Protein AF-A0A4Y2E4D6-F1 (afdb_monomer)

Organism: Araneus ventricosus (NCBI:txid182803)

Nearest PDB structures (foldseek):
  8fvt-assembly1_B  TM=6.550E-01  e=1.539E+00  synthetic construct
  1s94-assembly2_B  TM=4.129E-01  e=4.947E-01  Doryteuthis pealeii

pLDDT: mean 84.78, std 14.88, range [43.56, 97.5]

Structure (mmCIF, N/CA/C/O backbone):
data_AF-A0A4Y2E4D6-F1
#
_entry.id   AF-A0A4Y2E4D6-F1
#
loop_
_atom_site.group_PDB
_atom_site.id
_atom_site.type_symbol
_atom_site.label_atom_id
_atom_site.label_alt_id
_atom_site.label_comp_id
_atom_site.label_asym_id
_atom_site.label_entity_id
_atom_site.label_seq_id
_atom_site.pdbx_PDB_ins_code
_atom_site.Cartn_x
_atom_site.Cartn_y
_atom_site.Cartn_z
_atom_site.occupancy
_atom_site.B_iso_or_equiv
_atom_site.auth_seq_id
_atom_site.auth_comp_id
_atom_site.auth_asym_id
_atom_site.auth_atom_id
_atom_site.pdbx_PDB_model_num
ATOM 1 N N . MET A 1 1 ? -23.869 3.923 21.768 1.00 51.69 1 MET A N 1
ATOM 2 C CA . MET A 1 1 ? -23.268 5.061 21.027 1.00 51.69 1 MET A CA 1
ATOM 3 C C . MET A 1 1 ? -21.974 4.564 20.367 1.00 51.69 1 MET A C 1
ATOM 5 O O . MET A 1 1 ? -20.932 5.188 20.486 1.00 51.69 1 MET A O 1
ATOM 9 N N . ASP A 1 2 ? -22.031 3.430 19.651 1.00 61.00 2 ASP A N 1
ATOM 10 C CA . ASP A 1 2 ? -20.832 2.623 19.331 1.00 61.00 2 ASP A CA 1
ATOM 11 C C . ASP A 1 2 ? -20.674 2.327 17.828 1.00 61.00 2 ASP A C 1
ATOM 13 O O . ASP A 1 2 ? -19.644 1.821 17.374 1.00 61.00 2 ASP A O 1
ATOM 17 N N . ASP A 1 3 ? -21.666 2.705 17.017 1.00 78.88 3 ASP A N 1
ATOM 18 C CA . ASP A 1 3 ? -21.726 2.325 15.603 1.00 78.88 3 ASP A CA 1
ATOM 19 C C . ASP A 1 3 ? -20.663 3.022 14.745 1.00 78.88 3 ASP A C 1
ATOM 21 O O . ASP A 1 3 ? -20.167 2.441 13.778 1.00 78.88 3 ASP A O 1
ATOM 25 N N . LYS A 1 4 ? -20.267 4.257 15.085 1.00 87.69 4 LYS A N 1
ATOM 26 C CA . LYS A 1 4 ? -19.284 5.018 14.293 1.00 87.69 4 LYS A CA 1
ATOM 27 C C . LYS A 1 4 ? -17.868 4.452 14.446 1.00 87.69 4 LYS A C 1
ATOM 29 O O . LYS A 1 4 ? -17.240 4.132 13.437 1.00 87.69 4 LYS A O 1
ATOM 34 N N . SER A 1 5 ? -17.393 4.263 15.681 1.00 88.44 5 SER A N 1
ATOM 35 C CA . SER A 1 5 ? -16.062 3.690 15.953 1.00 88.44 5 SER A CA 1
ATOM 36 C C . SER A 1 5 ? -15.947 2.259 15.408 1.00 88.44 5 SER A C 1
ATOM 38 O O . SER A 1 5 ? -14.967 1.918 14.743 1.00 88.44 5 SER A O 1
ATOM 40 N N . GLY A 1 6 ? -16.991 1.436 15.579 1.00 90.50 6 GLY A N 1
ATOM 41 C CA . GLY A 1 6 ? -17.031 0.080 15.023 1.00 90.50 6 GLY A CA 1
ATOM 42 C C . GLY A 1 6 ? -16.956 0.041 13.491 1.00 90.50 6 GLY A C 1
ATOM 43 O O . GLY A 1 6 ? -16.246 -0.794 12.924 1.00 90.50 6 GLY A O 1
ATOM 44 N N . ARG A 1 7 ? -17.639 0.964 12.798 1.00 92.50 7 ARG A N 1
ATOM 45 C CA . ARG A 1 7 ? -17.558 1.096 11.331 1.00 92.50 7 ARG A CA 1
ATOM 46 C C . ARG A 1 7 ? -16.178 1.553 10.863 1.00 92.50 7 ARG A C 1
ATOM 48 O O . ARG A 1 7 ? -15.686 1.014 9.874 1.00 92.50 7 ARG A O 1
ATOM 55 N N . LEU A 1 8 ? -15.549 2.496 11.568 1.00 94.06 8 LEU A N 1
ATOM 56 C CA . LEU A 1 8 ? -14.201 2.973 11.242 1.00 94.06 8 LEU A CA 1
ATOM 57 C C . LEU A 1 8 ? -13.162 1.856 11.364 1.00 94.06 8 LEU A C 1
ATOM 59 O O . LEU A 1 8 ? -12.385 1.658 10.435 1.00 94.06 8 LEU A O 1
ATOM 63 N N . LYS A 1 9 ? -13.206 1.059 12.439 1.00 92.94 9 LYS A N 1
ATOM 64 C CA . LYS A 1 9 ? -12.313 -0.101 12.618 1.00 92.94 9 LYS A CA 1
ATOM 65 C C . LYS A 1 9 ? -12.467 -1.125 11.490 1.00 92.94 9 LYS A C 1
ATOM 67 O O . LYS A 1 9 ? -11.475 -1.533 10.898 1.00 92.94 9 LYS A O 1
ATOM 72 N N . LYS A 1 10 ? -13.706 -1.457 11.106 1.00 94.88 10 LYS A N 1
ATOM 73 C CA . LYS A 1 10 ? -13.968 -2.336 9.950 1.00 94.88 10 LYS A CA 1
ATOM 74 C C . LYS A 1 10 ? -13.414 -1.757 8.647 1.00 94.88 10 LYS A C 1
ATOM 76 O O . LYS A 1 10 ? -12.799 -2.482 7.870 1.00 94.88 10 LYS A O 1
ATOM 81 N N . LYS A 1 11 ? -13.615 -0.456 8.405 1.00 95.31 11 LYS A N 1
ATOM 82 C CA . LYS A 1 11 ? -13.091 0.224 7.212 1.00 95.31 11 LYS A CA 1
ATOM 83 C C . LYS A 1 11 ? -11.561 0.179 7.187 1.00 95.31 11 LYS A C 1
ATOM 85 O O . LYS A 1 11 ? -10.993 -0.185 6.165 1.00 95.31 11 LYS A O 1
ATOM 90 N N . ARG A 1 12 ? -10.911 0.455 8.321 1.00 95.31 12 ARG A N 1
ATOM 91 C CA . ARG A 1 12 ? -9.458 0.342 8.491 1.00 95.31 12 ARG A CA 1
ATOM 92 C C . ARG A 1 12 ? -8.950 -1.048 8.127 1.00 95.31 12 ARG A C 1
ATOM 94 O O . ARG A 1 12 ? -7.979 -1.152 7.389 1.00 95.31 12 ARG A O 1
ATOM 101 N N . ASP A 1 13 ? -9.594 -2.105 8.613 1.00 95.75 13 ASP A N 1
ATOM 102 C CA . ASP A 1 13 ? -9.153 -3.482 8.361 1.00 95.75 13 ASP A CA 1
ATOM 103 C C . ASP A 1 13 ? -9.263 -3.855 6.873 1.00 95.75 13 ASP A C 1
ATOM 105 O O . ASP A 1 13 ? -8.363 -4.490 6.313 1.00 95.75 13 ASP A O 1
ATOM 109 N N . VAL A 1 14 ? -10.326 -3.400 6.200 1.00 96.81 14 VAL A N 1
ATOM 110 C CA . VAL A 1 14 ? -10.479 -3.543 4.745 1.00 96.81 14 VAL A CA 1
ATOM 111 C C . VAL A 1 14 ? -9.378 -2.778 4.007 1.00 96.81 14 VAL A C 1
ATOM 113 O O . VAL A 1 14 ? -8.703 -3.364 3.158 1.00 96.81 14 VAL A O 1
ATOM 116 N N . THR A 1 15 ? -9.129 -1.514 4.364 1.00 95.44 15 THR A N 1
ATOM 117 C CA . THR A 1 15 ? -8.074 -0.701 3.740 1.00 95.44 15 THR A CA 1
ATOM 118 C C . THR A 1 15 ? -6.685 -1.300 3.981 1.00 95.44 15 THR A C 1
ATOM 120 O O . THR A 1 15 ? -5.922 -1.459 3.035 1.00 95.44 15 THR A O 1
ATOM 123 N N . ARG A 1 16 ? -6.362 -1.746 5.204 1.00 96.12 16 ARG A N 1
ATOM 124 C CA . ARG A 1 16 ? -5.108 -2.466 5.517 1.00 96.12 16 ARG A CA 1
ATOM 125 C C . ARG A 1 16 ? -4.969 -3.739 4.689 1.00 96.12 16 ARG A C 1
ATOM 127 O O . ARG A 1 16 ? -3.878 -4.067 4.226 1.00 96.12 16 ARG A O 1
ATOM 134 N N . THR A 1 17 ? -6.058 -4.471 4.476 1.00 97.00 17 THR A N 1
ATOM 135 C CA . THR A 1 17 ? -6.034 -5.661 3.618 1.00 97.00 17 THR A CA 1
ATOM 136 C C . THR A 1 17 ? -5.677 -5.294 2.179 1.00 97.00 17 THR A C 1
ATOM 138 O O . THR A 1 17 ? -4.853 -5.978 1.570 1.00 97.00 17 THR A O 1
ATOM 141 N N . SER A 1 18 ? -6.252 -4.213 1.652 1.00 96.88 18 SER A N 1
ATOM 142 C CA . SER A 1 18 ? -5.970 -3.724 0.300 1.00 96.88 18 SER A CA 1
ATOM 143 C C . SER A 1 18 ? -4.521 -3.236 0.153 1.00 96.88 18 SER A C 1
ATOM 145 O O . SER A 1 18 ? -3.769 -3.790 -0.653 1.00 96.88 18 SER A O 1
ATOM 147 N N . VAL A 1 19 ? -4.047 -2.389 1.074 1.00 97.12 19 VAL A N 1
ATOM 148 C CA . VAL A 1 19 ? -2.650 -1.921 1.137 1.00 97.12 19 VAL A CA 1
ATOM 149 C C . VAL A 1 19 ? -1.669 -3.094 1.212 1.00 97.12 19 VAL A C 1
ATOM 151 O O . VAL A 1 19 ? -0.637 -3.108 0.538 1.00 97.12 19 VAL A O 1
ATOM 154 N N . THR A 1 20 ? -1.995 -4.127 1.995 1.00 96.88 20 THR A N 1
ATOM 155 C CA . THR A 1 20 ? -1.165 -5.336 2.106 1.00 96.88 20 THR A CA 1
ATOM 156 C C . THR A 1 20 ? -1.111 -6.110 0.790 1.00 96.88 20 THR A C 1
ATOM 158 O O . THR A 1 20 ? -0.053 -6.638 0.441 1.00 96.88 20 THR A O 1
ATOM 161 N N . LYS A 1 21 ? -2.221 -6.195 0.044 1.00 97.50 21 LYS A N 1
ATOM 162 C CA . LYS A 1 21 ? -2.242 -6.826 -1.285 1.00 97.50 21 LYS A CA 1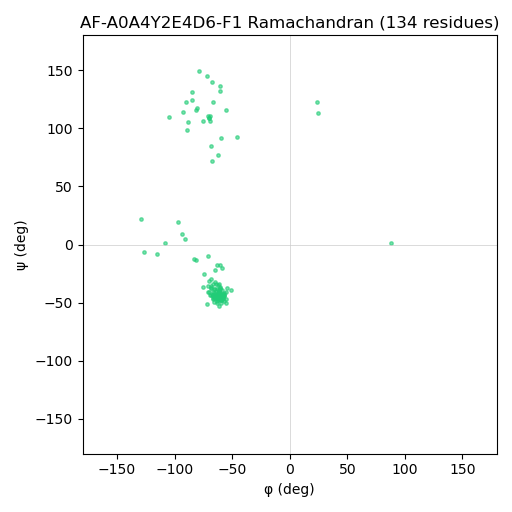
ATOM 163 C C . LYS A 1 21 ? -1.361 -6.060 -2.266 1.00 97.50 21 LYS A C 1
ATOM 165 O O . LYS A 1 21 ? -0.563 -6.699 -2.947 1.00 97.50 21 LYS A O 1
ATOM 170 N N . ILE A 1 22 ? -1.430 -4.728 -2.272 1.00 96.44 22 ILE A N 1
ATOM 171 C CA . ILE A 1 22 ? -0.571 -3.891 -3.120 1.00 96.44 22 ILE A CA 1
ATOM 172 C C . ILE A 1 22 ? 0.904 -4.087 -2.747 1.00 96.44 22 ILE A C 1
ATOM 174 O O . ILE A 1 22 ? 1.726 -4.355 -3.619 1.00 96.44 22 ILE A O 1
ATOM 178 N N . CYS A 1 23 ? 1.249 -4.070 -1.454 1.00 96.06 23 CYS A N 1
ATOM 179 C CA . CYS A 1 23 ? 2.618 -4.348 -1.002 1.00 96.06 23 CYS A CA 1
ATOM 180 C C . CYS A 1 23 ? 3.125 -5.721 -1.477 1.00 96.06 23 CYS A C 1
ATOM 182 O O . CYS A 1 23 ? 4.267 -5.835 -1.917 1.00 96.06 23 CYS A O 1
ATOM 184 N N . LYS A 1 24 ? 2.283 -6.762 -1.422 1.00 96.38 24 LYS A N 1
ATOM 185 C CA . LYS A 1 24 ? 2.626 -8.107 -1.916 1.00 96.38 24 LYS A CA 1
ATOM 186 C C . LYS A 1 24 ? 2.770 -8.158 -3.437 1.00 96.38 24 LYS A C 1
ATOM 188 O O . LYS A 1 24 ? 3.635 -8.877 -3.938 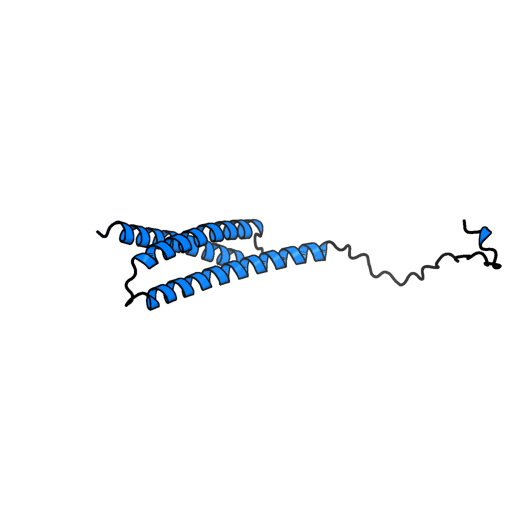1.00 96.38 24 LYS A O 1
ATOM 193 N N . ALA A 1 25 ? 1.943 -7.418 -4.172 1.00 95.94 25 ALA A N 1
ATOM 194 C CA . ALA A 1 25 ? 2.048 -7.309 -5.623 1.00 95.94 25 ALA A CA 1
ATOM 195 C C . ALA A 1 25 ? 3.362 -6.618 -6.020 1.00 95.94 25 ALA A C 1
ATOM 197 O O . ALA A 1 25 ? 4.115 -7.168 -6.821 1.00 95.94 25 ALA A O 1
ATOM 198 N N . ILE A 1 26 ? 3.709 -5.512 -5.349 1.00 95.75 26 ILE A N 1
ATOM 199 C CA . ILE A 1 26 ? 5.008 -4.835 -5.478 1.00 95.75 26 ILE A CA 1
ATOM 200 C C . ILE A 1 26 ? 6.155 -5.798 -5.162 1.00 95.75 26 ILE A C 1
ATOM 202 O O . ILE A 1 26 ? 7.106 -5.899 -5.931 1.00 95.75 26 ILE A O 1
ATOM 206 N N . GLU A 1 27 ? 6.084 -6.531 -4.049 1.00 95.12 27 GLU A N 1
ATOM 207 C CA . GLU A 1 27 ? 7.106 -7.517 -3.687 1.00 95.12 27 GLU A CA 1
ATOM 208 C C . GLU A 1 27 ? 7.280 -8.591 -4.770 1.00 95.12 27 GLU A C 1
ATOM 210 O O . GLU A 1 27 ? 8.406 -8.967 -5.092 1.00 95.12 27 GLU A O 1
ATOM 215 N N . THR A 1 28 ? 6.175 -9.082 -5.331 1.00 95.31 28 THR A N 1
ATOM 216 C CA . THR A 1 28 ? 6.182 -10.105 -6.383 1.00 95.31 28 THR A CA 1
ATOM 217 C C . THR A 1 28 ? 6.789 -9.562 -7.671 1.00 95.31 28 THR A C 1
ATOM 219 O O . THR A 1 28 ? 7.624 -10.228 -8.277 1.00 95.31 28 THR A O 1
ATOM 222 N N . GLU A 1 29 ? 6.428 -8.340 -8.061 1.00 93.19 29 GLU A N 1
ATOM 223 C CA . GLU A 1 29 ? 6.976 -7.662 -9.237 1.00 93.19 29 GLU A CA 1
ATOM 224 C C . GLU A 1 29 ? 8.480 -7.409 -9.088 1.00 93.19 29 GLU A C 1
ATOM 226 O O . GLU A 1 29 ? 9.256 -7.693 -9.995 1.00 93.19 29 GLU A O 1
ATOM 231 N N . LEU A 1 30 ? 8.925 -6.978 -7.904 1.00 92.75 30 LEU A N 1
ATOM 232 C CA . LEU A 1 30 ? 10.342 -6.749 -7.610 1.00 92.75 30 LEU A CA 1
ATOM 233 C C . LEU A 1 30 ? 11.196 -8.025 -7.634 1.00 92.75 30 LEU A C 1
ATOM 235 O O . LEU A 1 30 ? 12.412 -7.926 -7.803 1.00 92.75 30 LEU A O 1
ATOM 239 N N . LYS A 1 31 ? 10.591 -9.206 -7.455 1.00 92.62 31 LYS A N 1
ATOM 240 C CA . LYS A 1 31 ? 11.276 -10.507 -7.551 1.00 92.62 31 LYS A CA 1
ATOM 241 C C . LYS A 1 31 ? 11.438 -10.993 -8.993 1.00 92.62 31 LYS A C 1
ATOM 243 O O . LYS A 1 31 ? 12.203 -11.930 -9.216 1.00 92.62 31 LYS A O 1
ATOM 248 N N . LYS A 1 32 ? 10.743 -10.395 -9.966 1.00 92.38 32 LYS A N 1
ATOM 249 C CA . LYS A 1 32 ? 10.861 -10.782 -11.376 1.00 92.38 32 LYS A CA 1
ATOM 250 C C . LYS A 1 32 ? 12.210 -10.345 -11.949 1.00 92.38 32 LYS A C 1
ATOM 252 O O . LYS A 1 32 ? 12.741 -9.288 -11.610 1.00 92.38 32 LYS A O 1
ATOM 257 N N . THR A 1 33 ? 12.754 -11.162 -12.851 1.00 83.62 33 THR A N 1
ATOM 258 C CA . THR A 1 33 ? 13.991 -10.850 -13.584 1.00 83.62 33 THR A CA 1
ATOM 259 C C . THR A 1 33 ? 13.794 -9.641 -14.492 1.00 83.62 33 THR A C 1
ATOM 261 O O . THR A 1 33 ? 14.618 -8.722 -14.489 1.00 83.62 33 THR A O 1
ATOM 264 N N . ASP A 1 34 ? 12.669 -9.611 -15.213 1.00 86.69 34 ASP A N 1
ATOM 265 C CA . ASP A 1 34 ? 12.228 -8.427 -15.933 1.00 86.69 34 ASP A CA 1
ATOM 266 C C . ASP A 1 34 ? 11.072 -7.756 -15.195 1.00 86.69 34 ASP A C 1
ATOM 268 O O . ASP A 1 34 ? 9.984 -8.313 -15.065 1.00 86.69 34 ASP A O 1
ATOM 272 N N . VAL A 1 35 ? 11.372 -6.588 -14.633 1.00 90.25 35 VAL A N 1
ATOM 273 C CA . VAL A 1 35 ? 10.447 -5.808 -13.813 1.00 90.25 35 VAL A CA 1
ATOM 274 C C . VAL A 1 35 ? 9.684 -4.877 -14.738 1.00 90.25 35 VAL A C 1
ATOM 276 O O . VAL A 1 35 ? 10.304 -4.042 -15.402 1.00 90.25 35 VAL A O 1
ATOM 279 N N . ASN A 1 36 ? 8.359 -4.974 -14.735 1.00 92.25 36 ASN A N 1
ATOM 280 C CA . ASN A 1 36 ? 7.507 -4.043 -15.455 1.00 92.25 36 ASN A CA 1
ATOM 281 C C . ASN A 1 36 ? 7.445 -2.710 -14.691 1.00 92.25 36 ASN A C 1
ATOM 283 O O . ASN A 1 36 ? 6.832 -2.609 -13.628 1.00 92.25 36 ASN A O 1
ATOM 287 N N . VAL A 1 37 ? 8.125 -1.694 -15.227 1.00 91.69 37 VAL A N 1
ATOM 288 C CA . VAL A 1 37 ? 8.237 -0.363 -14.613 1.00 91.69 37 VAL A CA 1
ATOM 289 C C . VAL A 1 37 ? 6.885 0.345 -14.564 1.00 91.69 37 VAL A C 1
ATOM 291 O O . VAL A 1 37 ? 6.562 0.911 -13.524 1.00 91.69 37 VAL A O 1
ATOM 294 N N . ASP A 1 38 ? 6.086 0.259 -15.627 1.00 91.69 38 ASP A N 1
ATOM 295 C CA . ASP A 1 38 ? 4.790 0.940 -15.720 1.00 91.69 38 ASP A CA 1
ATOM 296 C C . ASP A 1 38 ? 3.793 0.359 -14.709 1.00 91.69 38 ASP A C 1
ATOM 298 O O . ASP A 1 38 ? 3.162 1.093 -13.949 1.00 91.69 38 ASP A O 1
ATOM 302 N N . ALA A 1 39 ? 3.732 -0.974 -14.605 1.00 93.56 39 ALA A N 1
ATOM 303 C CA . ALA A 1 39 ? 2.911 -1.646 -13.595 1.00 93.56 39 ALA A CA 1
ATOM 304 C C . ALA A 1 39 ? 3.366 -1.305 -12.164 1.00 93.56 39 ALA A C 1
ATOM 306 O O . ALA A 1 39 ? 2.551 -1.195 -11.247 1.00 93.56 39 ALA A O 1
ATOM 307 N N 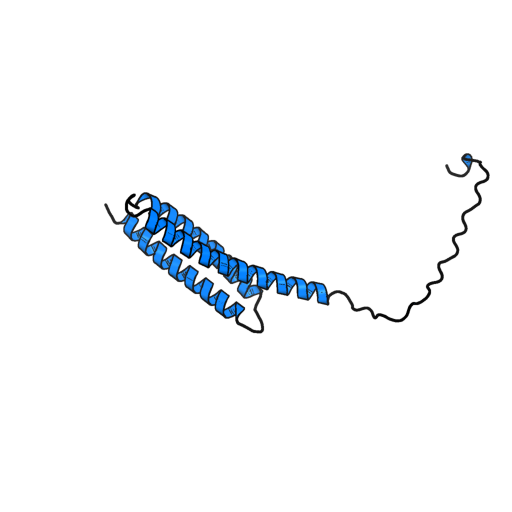. LEU A 1 40 ? 4.676 -1.130 -11.954 1.00 94.31 40 LEU A N 1
ATOM 308 C CA . LEU A 1 40 ? 5.234 -0.741 -10.661 1.00 94.31 40 LEU A CA 1
ATOM 309 C C . LEU A 1 40 ? 4.912 0.714 -10.296 1.00 94.31 40 LEU A C 1
ATOM 311 O O . LEU A 1 40 ? 4.673 0.996 -9.121 1.00 94.31 40 LEU A O 1
ATOM 315 N N . GLU A 1 41 ? 4.881 1.621 -11.273 1.00 94.69 41 GLU A N 1
ATOM 316 C CA . GLU A 1 41 ? 4.425 3.004 -11.093 1.00 94.69 41 GLU A CA 1
ATOM 317 C C . GLU A 1 41 ? 2.921 3.060 -10.777 1.00 94.69 41 GLU A C 1
ATOM 319 O O . GLU A 1 41 ? 2.535 3.726 -9.815 1.00 94.69 41 GLU A O 1
ATOM 324 N N . GLU A 1 42 ? 2.084 2.289 -11.478 1.00 95.88 42 GLU A N 1
ATOM 325 C CA . GLU A 1 42 ? 0.643 2.206 -11.194 1.00 95.88 42 GLU A CA 1
ATOM 326 C C . GLU A 1 42 ? 0.367 1.677 -9.776 1.00 95.88 42 GLU A C 1
ATOM 328 O O . GLU A 1 42 ? -0.391 2.279 -9.012 1.00 95.88 42 GLU A O 1
ATOM 333 N N . MET A 1 43 ? 1.034 0.588 -9.375 1.00 96.31 43 MET A N 1
ATOM 334 C CA . MET A 1 43 ? 0.912 0.046 -8.017 1.00 96.31 43 MET A CA 1
ATOM 335 C C . MET A 1 43 ? 1.366 1.045 -6.945 1.00 96.31 43 MET A C 1
ATOM 337 O O . MET A 1 43 ? 0.809 1.065 -5.847 1.00 96.31 43 MET A O 1
ATOM 341 N N . LEU A 1 44 ? 2.376 1.872 -7.232 1.00 95.81 44 LEU A N 1
ATOM 342 C CA . LEU A 1 44 ? 2.832 2.920 -6.318 1.00 95.81 44 LEU A CA 1
ATOM 343 C C . LEU A 1 44 ? 1.807 4.045 -6.155 1.00 95.81 44 LEU A C 1
ATOM 345 O O . LEU A 1 44 ? 1.655 4.548 -5.039 1.00 95.81 44 LEU A O 1
ATOM 349 N N . GLU A 1 45 ? 1.111 4.420 -7.227 1.00 96.44 45 GLU A N 1
ATOM 350 C CA . GLU A 1 45 ? 0.037 5.415 -7.178 1.00 96.44 45 GLU A CA 1
ATOM 351 C C . GLU A 1 45 ? -1.153 4.887 -6.367 1.00 96.44 45 GLU A C 1
ATOM 353 O O . GLU A 1 45 ? -1.609 5.535 -5.423 1.00 96.44 45 GLU A O 1
ATOM 358 N N . GLN A 1 46 ? -1.580 3.648 -6.635 1.00 96.50 46 GLN A N 1
ATOM 359 C CA . GLN A 1 46 ? -2.622 2.978 -5.849 1.00 96.50 46 GLN A CA 1
ATOM 360 C C . GLN A 1 46 ? -2.238 2.893 -4.362 1.00 96.50 46 GLN A C 1
A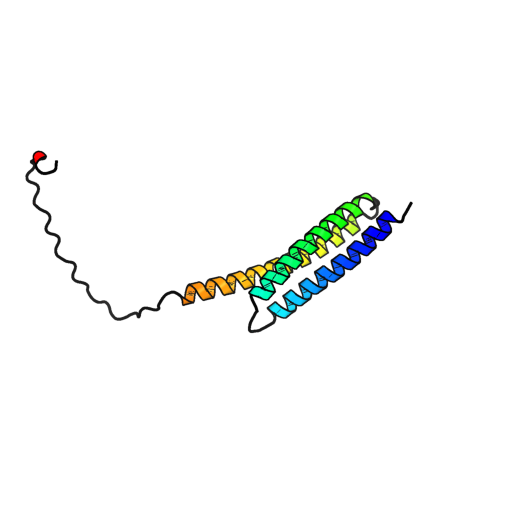TOM 362 O O . GLN A 1 46 ? -3.044 3.219 -3.488 1.00 96.50 46 GLN A O 1
ATOM 367 N N . LEU A 1 47 ? -0.984 2.526 -4.061 1.00 96.06 47 LEU A N 1
ATOM 368 C CA . LEU A 1 47 ? -0.473 2.480 -2.690 1.00 96.06 47 LEU A CA 1
ATOM 369 C C . LEU A 1 47 ? -0.518 3.857 -2.014 1.00 96.06 47 LEU A C 1
ATOM 371 O O . LEU A 1 47 ? -0.798 3.938 -0.819 1.00 96.06 47 LEU A O 1
ATOM 375 N N . ALA A 1 48 ? -0.228 4.936 -2.747 1.00 95.06 48 ALA A N 1
ATOM 376 C CA . ALA A 1 48 ? -0.264 6.294 -2.214 1.00 95.06 48 ALA A CA 1
ATOM 377 C C . ALA A 1 48 ? -1.692 6.719 -1.843 1.00 95.06 48 ALA A C 1
ATOM 379 O O . ALA A 1 48 ? -1.904 7.221 -0.736 1.00 95.06 48 ALA A O 1
ATOM 380 N N . VAL A 1 49 ? -2.662 6.459 -2.724 1.00 96.88 49 VAL A N 1
ATOM 381 C CA . VAL A 1 49 ? -4.082 6.750 -2.484 1.00 96.88 49 VAL A CA 1
ATOM 382 C C . VAL A 1 49 ? -4.599 5.971 -1.274 1.00 96.88 49 VAL A C 1
ATOM 384 O O . VAL A 1 49 ? -5.122 6.567 -0.330 1.00 96.88 49 VAL A O 1
ATOM 387 N N . GLU A 1 50 ? -4.402 4.650 -1.246 1.00 95.31 50 GLU A N 1
ATOM 388 C CA . GLU A 1 50 ? -4.911 3.820 -0.152 1.00 95.31 50 GLU A CA 1
ATOM 389 C C . GLU A 1 50 ? -4.202 4.081 1.180 1.00 95.31 50 GLU A C 1
ATOM 391 O O . GLU A 1 50 ? -4.839 4.062 2.233 1.00 95.31 50 GLU A O 1
ATOM 396 N N . SER A 1 51 ? -2.896 4.367 1.163 1.00 94.50 51 SER A N 1
ATOM 397 C CA . SER A 1 51 ? -2.163 4.729 2.380 1.00 94.50 51 SER A CA 1
ATOM 398 C C . SER A 1 51 ? -2.629 6.068 2.950 1.00 94.50 51 SER A C 1
ATOM 400 O O . SER A 1 51 ? -2.619 6.233 4.171 1.00 94.50 51 SER A O 1
ATOM 402 N N . ASN A 1 52 ? -3.013 7.026 2.103 1.00 95.44 52 ASN A N 1
ATOM 403 C CA . ASN A 1 52 ? -3.550 8.300 2.567 1.00 95.44 52 ASN A CA 1
ATOM 404 C C . ASN A 1 52 ? -4.952 8.127 3.165 1.00 95.44 52 ASN A C 1
ATOM 406 O O . ASN A 1 52 ? -5.243 8.681 4.224 1.00 95.44 52 ASN A O 1
ATOM 410 N N . GLU A 1 53 ? -5.792 7.302 2.536 1.00 95.88 53 GLU A N 1
ATOM 411 C CA . GLU A 1 53 ? -7.098 6.936 3.092 1.00 95.88 53 GLU A CA 1
ATOM 412 C C . GLU A 1 53 ? -6.950 6.205 4.433 1.00 95.88 53 GLU A C 1
ATOM 414 O O . GLU A 1 53 ? -7.665 6.511 5.386 1.00 95.88 53 GLU A O 1
ATOM 419 N N . LEU A 1 54 ? -5.986 5.285 4.547 1.00 95.88 54 LEU A N 1
ATOM 420 C CA . LEU A 1 54 ? -5.694 4.597 5.802 1.00 95.88 54 LEU A CA 1
ATOM 421 C C . LEU A 1 54 ? -5.286 5.582 6.901 1.00 95.88 54 LEU A C 1
ATOM 423 O O . LEU A 1 54 ? -5.843 5.523 7.992 1.00 95.88 54 LEU A O 1
ATOM 427 N N . LYS A 1 55 ? -4.393 6.532 6.593 1.00 95.19 55 LYS A N 1
ATOM 428 C CA . LYS A 1 55 ? -3.984 7.590 7.529 1.00 95.19 55 LYS A CA 1
ATOM 429 C C . LYS A 1 55 ? -5.181 8.415 8.010 1.00 95.19 55 LYS A C 1
ATOM 431 O O . LYS A 1 55 ? -5.298 8.683 9.198 1.00 95.19 55 LYS A O 1
ATOM 436 N N . ASN A 1 56 ? -6.082 8.788 7.102 1.00 95.88 56 ASN A N 1
ATOM 437 C CA . ASN A 1 56 ? -7.297 9.527 7.443 1.00 95.88 56 ASN A CA 1
ATOM 438 C C . ASN A 1 56 ? -8.236 8.721 8.362 1.00 95.88 56 ASN A C 1
ATOM 440 O O . ASN A 1 56 ? -8.850 9.280 9.270 1.00 95.88 56 ASN A O 1
ATOM 444 N N . ILE A 1 57 ? -8.354 7.409 8.140 1.00 94.69 57 ILE A N 1
ATOM 445 C CA . ILE A 1 57 ? -9.135 6.525 9.014 1.00 94.69 57 ILE A CA 1
ATOM 446 C C . ILE A 1 57 ? -8.460 6.382 10.384 1.00 94.69 57 ILE A C 1
ATOM 448 O O . ILE A 1 57 ? -9.153 6.449 11.395 1.00 94.69 57 ILE A O 1
ATOM 452 N N . ASP A 1 58 ? -7.138 6.206 10.426 1.00 94.25 58 ASP A N 1
ATOM 453 C CA . ASP A 1 58 ? -6.381 6.072 11.673 1.00 94.25 58 ASP A CA 1
ATOM 454 C C . ASP A 1 58 ? -6.510 7.346 12.533 1.00 94.25 58 ASP A C 1
ATOM 456 O O . ASP A 1 58 ? -6.822 7.235 13.716 1.00 94.25 58 ASP A O 1
ATOM 460 N N . SER A 1 59 ? -6.423 8.544 11.937 1.00 93.94 59 SER A N 1
ATOM 461 C CA . SER A 1 59 ? -6.671 9.814 12.646 1.00 93.94 59 SER A CA 1
ATOM 462 C C . SER A 1 59 ? -8.094 9.923 13.202 1.00 93.94 59 SER A C 1
ATOM 464 O O . SER A 1 59 ? -8.287 10.382 14.320 1.00 93.94 59 SER A O 1
ATOM 466 N N . GLN A 1 60 ? -9.104 9.461 12.459 1.00 93.69 60 GLN A N 1
ATOM 467 C CA . GLN A 1 60 ? -10.479 9.428 12.970 1.00 93.69 60 GLN A CA 1
ATOM 468 C C . GLN A 1 60 ? -10.663 8.406 14.094 1.00 93.69 60 GLN A C 1
ATOM 470 O O . GLN A 1 60 ? -11.552 8.576 14.919 1.00 93.69 60 GLN A O 1
ATOM 475 N N . ILE A 1 61 ? -9.895 7.313 14.105 1.00 92.00 61 ILE A N 1
ATOM 476 C CA . ILE A 1 61 ? -9.968 6.293 15.157 1.00 92.00 61 ILE A CA 1
ATOM 477 C C . ILE A 1 61 ? -9.301 6.785 16.437 1.00 92.00 61 ILE A C 1
ATOM 479 O O . ILE A 1 61 ? -9.827 6.484 17.504 1.00 92.00 61 ILE A O 1
ATOM 483 N N . GLU A 1 62 ? -8.202 7.534 16.331 1.00 90.12 62 GLU A N 1
ATOM 484 C CA . GLU A 1 62 ? -7.453 8.097 17.461 1.00 90.12 62 GLU A CA 1
ATOM 485 C C . GLU A 1 62 ? -8.361 8.869 18.435 1.00 90.12 62 GLU A C 1
ATOM 487 O O . GLU A 1 62 ? -8.265 8.663 19.640 1.00 90.12 62 GLU A O 1
ATOM 492 N N . GLU A 1 63 ? -9.347 9.621 17.926 1.00 89.94 63 GLU A N 1
ATOM 493 C CA . GLU A 1 63 ? -10.365 10.334 18.728 1.00 89.94 63 GLU A CA 1
ATOM 494 C C . GLU A 1 63 ? -11.222 9.421 19.632 1.00 89.94 63 GLU A C 1
ATOM 496 O O . GLU A 1 63 ? -11.850 9.888 20.581 1.00 89.94 63 GLU A O 1
ATOM 501 N N . PHE A 1 64 ? -11.287 8.120 19.334 1.00 88.56 64 PHE A N 1
ATOM 502 C CA . PHE A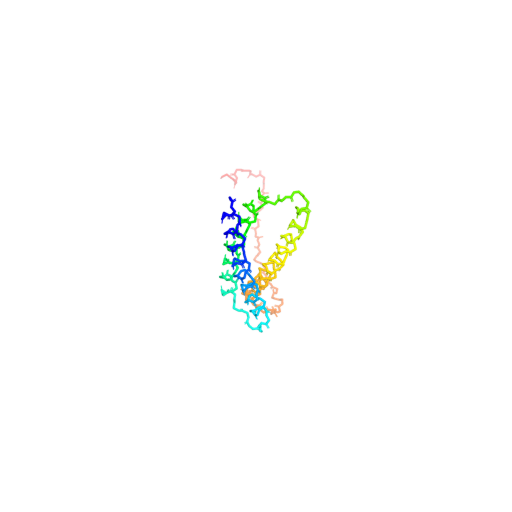 1 64 ? -12.051 7.117 20.087 1.00 88.56 64 PHE A CA 1
ATOM 503 C C . PHE A 1 64 ? -11.159 6.153 20.881 1.00 88.56 64 PHE A C 1
ATOM 505 O O . PHE A 1 64 ? -11.675 5.202 21.480 1.00 88.56 64 PHE A O 1
ATOM 512 N N . VAL A 1 65 ? -9.836 6.321 20.836 1.00 88.50 65 VAL A N 1
ATOM 513 C CA . VAL A 1 65 ? -8.893 5.488 21.587 1.00 88.50 65 VAL A CA 1
ATOM 514 C C . VAL A 1 65 ? -8.760 6.054 22.994 1.00 88.50 65 VAL A C 1
ATOM 516 O O . VAL A 1 65 ? -8.585 7.251 23.180 1.00 88.50 65 VAL A O 1
ATOM 519 N N . SER A 1 66 ? -8.870 5.186 23.997 1.00 89.25 66 SER A N 1
ATOM 520 C CA . SER A 1 66 ? -8.654 5.568 25.388 1.00 89.25 66 SER A CA 1
ATOM 521 C C . SER A 1 66 ? -7.157 5.648 25.703 1.00 89.25 66 SER A C 1
ATOM 523 O O . SER A 1 66 ? -6.364 4.897 25.129 1.00 89.25 66 SER A O 1
ATOM 525 N N . ASP A 1 67 ? -6.768 6.531 26.624 1.00 89.38 67 ASP A N 1
ATOM 526 C CA . ASP A 1 67 ? -5.361 6.812 26.956 1.00 89.38 67 ASP A CA 1
ATOM 527 C C . ASP A 1 67 ? -4.567 5.549 27.332 1.00 89.38 67 ASP A C 1
ATOM 529 O O . ASP A 1 67 ? -3.424 5.369 26.919 1.00 89.38 67 ASP A O 1
ATOM 533 N N . ASP A 1 68 ? -5.208 4.614 28.036 1.00 90.06 68 ASP A N 1
ATOM 534 C CA . ASP A 1 68 ? -4.672 3.309 28.439 1.00 90.06 68 ASP A CA 1
ATOM 535 C C . ASP A 1 68 ? -4.323 2.381 27.258 1.00 90.06 68 ASP A C 1
ATOM 537 O O . ASP A 1 68 ? -3.571 1.419 27.419 1.00 90.06 68 ASP A O 1
ATOM 541 N N . LYS A 1 69 ? -4.845 2.659 26.058 1.00 89.81 69 LYS A N 1
ATOM 542 C CA . LYS A 1 69 ? -4.594 1.891 24.825 1.00 89.81 69 LYS A CA 1
ATOM 543 C C . LYS A 1 69 ? -3.849 2.688 23.757 1.00 89.81 69 LYS A C 1
ATOM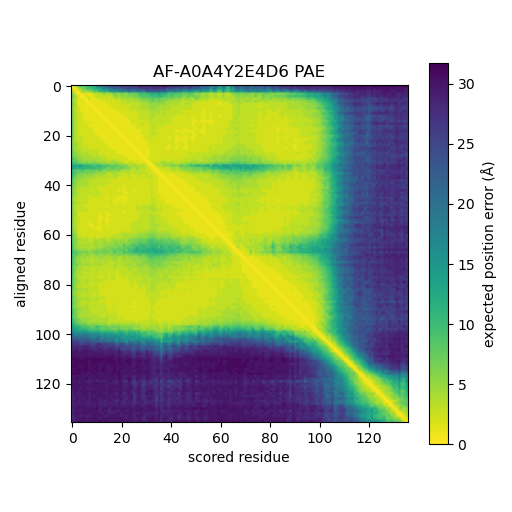 545 O O . LYS A 1 69 ? -3.440 2.095 22.756 1.00 89.81 69 LYS A O 1
ATOM 550 N N . LEU A 1 70 ? -3.651 3.988 23.966 1.00 89.56 70 LEU A N 1
ATOM 551 C CA . LEU A 1 70 ? -3.076 4.899 22.980 1.00 89.56 70 LEU A CA 1
ATOM 552 C C . LEU A 1 70 ? -1.668 4.474 22.552 1.00 89.56 70 LEU A C 1
ATOM 554 O O . LEU A 1 70 ? -1.400 4.358 21.360 1.00 89.56 70 LEU A O 1
ATOM 558 N N . GLU A 1 71 ? -0.789 4.159 23.506 1.00 90.56 71 GLU A N 1
ATOM 559 C CA . GLU A 1 71 ? 0.597 3.766 23.212 1.00 90.56 71 GLU A CA 1
ATOM 560 C C . GLU A 1 71 ? 0.670 2.530 22.302 1.00 90.56 71 GLU A C 1
ATOM 562 O O . GLU A 1 71 ? 1.433 2.495 21.332 1.00 90.56 71 GLU A O 1
ATOM 567 N N . LYS A 1 72 ? -0.164 1.521 22.583 1.00 91.69 72 LYS A N 1
ATOM 568 C CA . LYS A 1 72 ? -0.236 0.303 21.773 1.00 91.69 72 LYS A CA 1
ATOM 569 C C . LYS A 1 72 ? -0.697 0.617 20.350 1.00 91.69 72 LYS A C 1
ATOM 571 O O . LYS A 1 72 ? -0.087 0.131 19.399 1.00 91.69 72 LYS A O 1
ATOM 576 N N . GLU A 1 73 ? -1.741 1.428 20.205 1.00 90.75 73 GLU A N 1
ATOM 577 C CA . GLU A 1 73 ? -2.289 1.781 18.894 1.00 90.75 73 GLU A CA 1
ATOM 578 C C . GLU A 1 73 ? -1.278 2.582 18.060 1.00 90.75 73 GLU A C 1
ATOM 580 O O . GLU A 1 73 ? -1.024 2.246 16.902 1.00 90.75 73 GLU A O 1
ATOM 585 N N . VAL A 1 74 ? -0.632 3.584 18.668 1.00 91.50 74 VAL A N 1
ATOM 586 C CA . VAL A 1 74 ? 0.414 4.393 18.024 1.00 91.50 74 VAL A CA 1
ATOM 587 C C . VAL A 1 74 ? 1.553 3.505 17.527 1.00 91.50 74 VAL A C 1
ATOM 589 O O . VAL A 1 74 ? 2.012 3.662 16.393 1.00 91.50 74 VAL A O 1
ATOM 592 N N . LYS A 1 75 ? 1.982 2.530 18.335 1.00 94.12 75 LYS A N 1
ATOM 593 C CA . LYS A 1 75 ? 3.022 1.576 17.942 1.00 94.12 75 LYS A CA 1
ATOM 594 C C . LYS A 1 75 ? 2.598 0.722 16.744 1.00 94.12 75 LYS A C 1
ATOM 596 O O . LYS A 1 75 ? 3.357 0.615 15.782 1.00 94.12 75 LYS A O 1
ATOM 601 N N . GLU A 1 76 ? 1.393 0.152 16.763 1.00 93.25 76 GLU A N 1
ATOM 602 C CA . GLU A 1 76 ? 0.879 -0.669 15.656 1.00 93.25 76 GLU A CA 1
ATOM 603 C C . GLU A 1 76 ? 0.765 0.128 14.344 1.00 93.25 76 GLU A C 1
ATOM 605 O O . GLU A 1 76 ? 1.168 -0.354 13.279 1.00 93.25 76 GLU A O 1
ATOM 610 N N . VAL A 1 77 ? 0.265 1.367 14.414 1.00 93.00 77 VAL A N 1
ATOM 611 C CA . VAL A 1 77 ? 0.158 2.272 13.258 1.00 93.00 77 VAL A CA 1
ATOM 612 C C . VAL A 1 77 ? 1.542 2.642 12.722 1.00 93.00 77 VAL A C 1
ATOM 614 O O . VAL A 1 77 ? 1.765 2.587 11.507 1.00 93.00 77 VAL A O 1
ATOM 617 N N . ALA A 1 78 ? 2.498 2.964 13.597 1.00 93.94 78 ALA A N 1
ATOM 618 C CA . ALA A 1 78 ? 3.863 3.305 13.202 1.00 93.94 78 ALA A CA 1
ATOM 619 C C . ALA A 1 78 ? 4.580 2.124 12.526 1.00 93.94 78 ALA A C 1
ATOM 621 O O . ALA A 1 78 ? 5.170 2.284 11.453 1.00 93.94 78 ALA A O 1
ATOM 622 N N . GLU A 1 79 ? 4.484 0.921 13.099 1.00 94.88 79 GLU A N 1
ATOM 623 C CA . GLU A 1 79 ? 5.067 -0.296 12.526 1.00 94.88 79 GLU A CA 1
ATOM 624 C C . GLU A 1 79 ? 4.486 -0.618 11.144 1.00 94.88 79 GLU A C 1
ATOM 626 O O . GLU A 1 79 ? 5.220 -0.991 10.222 1.00 94.88 79 GLU A O 1
ATOM 631 N N . TYR A 1 80 ? 3.171 -0.464 10.972 1.00 94.19 80 TYR A N 1
ATOM 632 C CA . TYR A 1 80 ? 2.525 -0.691 9.683 1.00 94.19 80 TYR A CA 1
ATOM 633 C C . TYR A 1 80 ? 2.919 0.375 8.653 1.00 94.19 80 TYR A C 1
ATOM 635 O O . TYR A 1 80 ? 3.284 0.042 7.523 1.00 94.19 80 TYR A O 1
ATOM 643 N N . THR A 1 81 ? 2.950 1.644 9.060 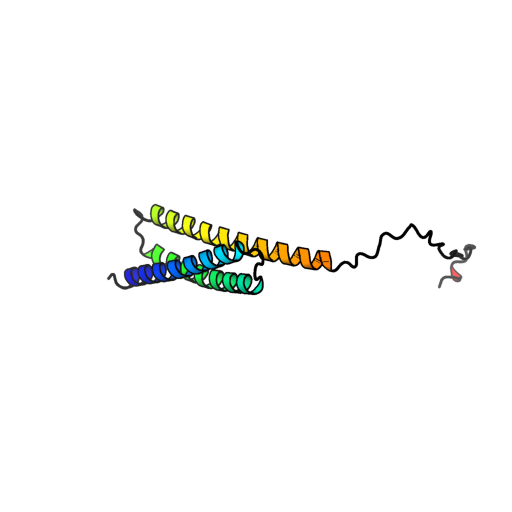1.00 94.44 81 THR A N 1
ATOM 644 C CA . THR A 1 81 ? 3.396 2.764 8.217 1.00 94.44 81 THR A CA 1
ATOM 645 C C . THR A 1 81 ? 4.825 2.550 7.719 1.00 94.44 81 THR A C 1
ATOM 647 O O . THR A 1 81 ? 5.108 2.723 6.532 1.00 94.44 81 THR A O 1
ATOM 650 N N . GLN A 1 82 ? 5.725 2.075 8.583 1.00 96.00 82 GLN A N 1
ATOM 651 C CA . GLN A 1 82 ? 7.107 1.798 8.199 1.00 96.00 82 GLN A CA 1
ATOM 652 C C . GLN A 1 82 ? 7.220 0.677 7.154 1.00 96.00 82 GLN A C 1
ATOM 654 O O . GLN A 1 82 ? 8.073 0.741 6.261 1.00 96.00 82 GLN A O 1
ATOM 659 N N . LYS A 1 83 ? 6.338 -0.333 7.201 1.00 94.81 83 LYS A N 1
ATOM 660 C CA . LYS A 1 83 ? 6.264 -1.375 6.159 1.00 94.81 83 LYS A CA 1
ATOM 661 C C . LYS A 1 83 ? 5.868 -0.780 4.807 1.00 94.81 83 LYS A C 1
ATOM 663 O O . LYS A 1 83 ? 6.517 -1.093 3.808 1.00 94.81 83 LYS A O 1
ATOM 668 N N . ILE A 1 84 ? 4.869 0.106 4.777 1.00 95.12 84 ILE A N 1
ATOM 669 C CA . ILE A 1 84 ? 4.437 0.804 3.553 1.00 95.12 84 ILE A CA 1
ATOM 670 C C . ILE A 1 84 ? 5.593 1.628 2.979 1.00 95.12 84 ILE A C 1
ATOM 672 O O . ILE A 1 84 ? 5.932 1.487 1.803 1.00 95.12 84 ILE A O 1
ATOM 676 N N . ILE A 1 85 ? 6.249 2.441 3.816 1.00 95.50 85 ILE A N 1
ATOM 677 C CA . ILE A 1 85 ? 7.390 3.278 3.412 1.00 95.50 85 ILE A CA 1
ATOM 678 C C . ILE A 1 85 ? 8.513 2.421 2.825 1.00 95.50 85 ILE A C 1
ATOM 680 O O . ILE A 1 85 ? 9.071 2.760 1.781 1.00 95.50 85 ILE A O 1
ATOM 684 N N . THR A 1 86 ? 8.821 1.289 3.459 1.00 95.81 86 THR A N 1
ATOM 685 C CA . THR A 1 86 ? 9.874 0.372 3.006 1.00 95.81 86 THR A CA 1
ATOM 686 C C . THR A 1 86 ? 9.596 -0.145 1.596 1.00 95.81 86 THR A C 1
ATOM 688 O O . THR A 1 86 ? 10.484 -0.111 0.740 1.00 95.81 86 THR A O 1
ATOM 691 N N . TRP A 1 87 ? 8.372 -0.604 1.322 1.00 94.44 87 TRP A N 1
ATOM 692 C CA . TRP A 1 87 ? 8.008 -1.113 -0.003 1.00 94.44 87 TRP A CA 1
ATOM 693 C C . TRP A 1 87 ? 7.928 -0.010 -1.052 1.00 94.44 87 TRP A C 1
ATOM 695 O O . TRP A 1 87 ? 8.470 -0.185 -2.145 1.00 94.44 87 TRP A O 1
ATOM 705 N N . LYS A 1 88 ? 7.371 1.151 -0.692 1.00 95.00 88 LYS A N 1
ATOM 706 C CA . LYS A 1 88 ? 7.372 2.342 -1.546 1.00 95.00 88 LYS A CA 1
ATOM 707 C C . LYS A 1 88 ? 8.794 2.714 -1.963 1.00 95.00 88 LYS A C 1
ATOM 709 O O . LYS A 1 88 ? 9.084 2.840 -3.149 1.00 95.00 88 LYS A O 1
ATOM 714 N N . PHE A 1 89 ? 9.708 2.810 -0.997 1.00 96.12 89 PHE A N 1
ATOM 715 C CA . PHE A 1 89 ? 11.107 3.141 -1.253 1.00 96.12 89 PHE A CA 1
ATOM 716 C C . PHE A 1 89 ? 11.788 2.120 -2.171 1.00 96.12 89 PHE A C 1
ATOM 718 O O . PHE A 1 89 ? 12.462 2.510 -3.125 1.00 96.12 89 PHE A O 1
ATOM 725 N N . ARG A 1 90 ? 11.603 0.818 -1.917 1.00 94.88 90 ARG A N 1
ATOM 726 C CA . ARG A 1 90 ? 12.176 -0.256 -2.747 1.00 94.88 90 ARG A CA 1
ATOM 727 C C . ARG A 1 90 ? 11.704 -0.165 -4.198 1.00 94.88 90 ARG A C 1
ATOM 729 O O . ARG A 1 90 ? 12.537 -0.221 -5.102 1.00 94.88 90 ARG A O 1
ATOM 736 N N . ALA A 1 91 ? 10.405 0.029 -4.413 1.00 93.69 91 ALA A N 1
ATOM 737 C CA . ALA A 1 91 ? 9.833 0.175 -5.746 1.00 93.69 91 ALA A CA 1
ATOM 738 C C . ALA A 1 91 ? 10.370 1.423 -6.465 1.00 93.69 91 ALA A C 1
ATOM 740 O O . ALA A 1 91 ? 10.923 1.318 -7.560 1.00 93.69 91 ALA A O 1
ATOM 741 N N . THR A 1 92 ? 10.334 2.592 -5.817 1.00 94.12 92 THR A N 1
ATOM 742 C CA . THR A 1 92 ? 10.871 3.835 -6.396 1.00 94.12 92 THR A CA 1
ATOM 743 C C . THR A 1 92 ? 12.371 3.741 -6.691 1.00 94.12 92 THR A C 1
ATOM 745 O O . THR A 1 92 ? 12.849 4.275 -7.695 1.00 94.12 92 THR A O 1
ATOM 748 N N . LYS A 1 93 ? 13.146 3.064 -5.835 1.00 94.81 93 LYS A N 1
ATOM 749 C CA . LYS A 1 93 ? 14.572 2.813 -6.077 1.00 94.81 93 LYS A CA 1
ATOM 750 C C . LYS A 1 93 ? 14.769 1.980 -7.346 1.00 94.81 93 LYS A C 1
ATOM 752 O O . LYS A 1 93 ? 15.585 2.361 -8.181 1.00 94.81 93 LYS A O 1
ATOM 757 N N . LYS A 1 94 ? 13.984 0.913 -7.528 1.00 92.12 94 LYS A N 1
ATOM 758 C CA . LYS A 1 94 ? 14.079 0.035 -8.702 1.00 92.12 94 LYS A CA 1
ATOM 759 C C . LYS A 1 94 ? 13.745 0.756 -10.010 1.00 92.12 94 LYS A C 1
ATOM 761 O O . LYS A 1 94 ? 14.485 0.621 -10.982 1.00 92.12 94 LYS A O 1
ATOM 766 N N . ILE A 1 95 ? 12.688 1.568 -10.014 1.00 92.19 95 ILE A N 1
ATOM 767 C CA . ILE A 1 95 ? 12.302 2.405 -11.165 1.00 92.19 95 ILE A CA 1
ATOM 768 C C . ILE A 1 95 ? 13.455 3.339 -11.554 1.00 92.19 95 ILE A C 1
ATOM 770 O O . ILE A 1 95 ? 13.831 3.441 -12.721 1.00 92.19 95 ILE A O 1
ATOM 774 N N . ARG A 1 96 ? 14.076 3.983 -10.560 1.00 91.50 96 ARG A N 1
ATOM 775 C CA . ARG A 1 96 ? 15.203 4.902 -10.768 1.00 91.50 96 ARG A CA 1
ATOM 776 C C . ARG A 1 96 ? 16.438 4.209 -11.344 1.00 91.50 96 ARG A C 1
ATOM 778 O O . ARG A 1 96 ? 17.110 4.785 -12.193 1.00 91.50 96 ARG A O 1
ATOM 785 N N . GLU A 1 97 ? 16.749 3.002 -10.880 1.00 89.25 97 GLU A N 1
ATOM 786 C CA . GLU A 1 97 ? 17.860 2.196 -11.405 1.00 89.25 97 GLU A CA 1
ATOM 787 C C . GLU A 1 97 ? 17.648 1.835 -12.879 1.00 89.25 97 GLU A C 1
ATOM 789 O O . GLU A 1 97 ? 18.582 1.950 -13.671 1.00 89.25 97 GLU A O 1
ATOM 794 N N . ARG A 1 98 ? 16.419 1.460 -13.262 1.00 84.81 98 ARG A N 1
ATOM 795 C CA . ARG A 1 98 ? 16.073 1.175 -14.662 1.00 84.81 98 ARG A CA 1
ATOM 796 C C . ARG A 1 98 ? 16.181 2.427 -15.541 1.00 84.81 98 ARG A C 1
ATOM 798 O O . ARG A 1 98 ? 16.836 2.353 -16.576 1.00 84.81 98 ARG A O 1
ATOM 805 N N . LYS A 1 99 ? 15.647 3.579 -15.107 1.00 82.75 99 LYS A N 1
ATOM 806 C CA . LYS A 1 99 ? 15.744 4.853 -15.856 1.00 82.75 99 LYS A CA 1
ATOM 807 C C . LYS A 1 99 ? 17.205 5.262 -16.123 1.00 82.75 99 LYS A C 1
ATOM 809 O O . LYS A 1 99 ? 17.571 5.504 -17.265 1.00 82.75 99 LYS A O 1
ATOM 814 N N . LYS A 1 100 ? 18.077 5.204 -15.105 1.00 79.19 100 LYS A N 1
ATOM 815 C CA . LYS A 1 100 ? 19.517 5.510 -15.258 1.00 79.19 100 LYS A CA 1
ATOM 816 C C . LYS A 1 100 ? 20.245 4.592 -16.243 1.00 79.19 100 LYS A C 1
ATOM 818 O O . LYS A 1 100 ? 21.173 5.034 -16.917 1.00 79.19 100 LYS A O 1
ATOM 823 N N . ASN A 1 101 ? 19.879 3.312 -16.289 1.00 69.00 101 ASN A N 1
ATOM 824 C CA . ASN A 1 101 ? 20.496 2.353 -17.202 1.00 69.00 101 ASN A CA 1
ATOM 825 C C . ASN A 1 101 ? 20.161 2.697 -18.665 1.00 69.00 101 ASN A C 1
ATOM 827 O O . ASN A 1 101 ? 21.069 2.748 -19.487 1.00 69.00 101 ASN A O 1
ATOM 831 N N . VAL A 1 102 ? 18.903 3.052 -18.956 1.00 62.94 102 VAL A N 1
ATOM 832 C CA . VAL A 1 102 ? 18.467 3.487 -20.297 1.00 62.94 102 VAL A CA 1
ATOM 833 C C . VAL A 1 102 ? 19.222 4.739 -20.758 1.00 62.94 102 VAL A C 1
ATOM 835 O O . VAL A 1 102 ? 19.748 4.752 -21.869 1.00 62.94 102 VAL A O 1
ATOM 838 N N . ASP A 1 103 ? 19.373 5.746 -19.893 1.00 60.12 103 ASP A N 1
ATOM 839 C CA . ASP A 1 103 ? 20.115 6.973 -20.229 1.00 60.12 103 ASP A CA 1
ATOM 840 C C . ASP A 1 103 ? 21.612 6.711 -20.479 1.00 60.12 103 ASP A C 1
ATOM 842 O O . ASP A 1 103 ? 22.235 7.354 -21.323 1.00 60.12 103 ASP A O 1
ATOM 846 N N . SER A 1 104 ? 22.192 5.726 -19.785 1.00 57.72 104 SER A N 1
ATOM 847 C CA . SER A 1 104 ? 23.600 5.330 -19.947 1.00 57.72 104 SER A CA 1
ATOM 848 C C . SER A 1 104 ? 23.855 4.542 -21.241 1.00 57.72 104 SER A C 1
ATOM 850 O O . SER A 1 104 ? 24.971 4.559 -21.755 1.00 57.72 104 SER A O 1
ATOM 852 N N . LEU A 1 105 ? 22.834 3.863 -21.778 1.00 53.88 105 LEU A N 1
ATOM 853 C CA . LEU A 1 105 ? 22.886 3.153 -23.064 1.00 53.88 105 LEU A CA 1
ATOM 854 C C . LEU A 1 105 ? 22.647 4.064 -24.279 1.00 53.88 105 LEU A C 1
ATOM 856 O O . LEU A 1 105 ? 22.919 3.646 -25.401 1.00 53.88 105 LEU A O 1
ATOM 860 N N . ASN A 1 106 ? 22.174 5.298 -24.074 1.00 49.69 106 ASN A N 1
ATOM 861 C CA . ASN A 1 106 ? 21.925 6.266 -25.147 1.00 49.69 106 ASN A CA 1
ATOM 862 C C . ASN A 1 106 ? 23.105 7.223 -25.405 1.00 49.69 106 ASN A C 1
ATOM 864 O O . ASN A 1 106 ? 22.989 8.179 -26.168 1.00 49.69 106 ASN A O 1
ATOM 868 N N . VAL A 1 107 ? 24.266 6.981 -24.794 1.00 47.16 107 VAL A N 1
ATOM 869 C CA . VAL A 1 107 ? 25.511 7.564 -25.299 1.00 47.16 107 VAL A CA 1
ATOM 870 C C . VAL A 1 107 ? 25.952 6.661 -26.446 1.00 47.16 107 VAL A C 1
ATOM 872 O O . VAL A 1 107 ? 26.266 5.496 -26.184 1.00 47.16 107 VAL A O 1
ATOM 875 N N . PRO A 1 108 ? 25.999 7.133 -27.708 1.00 46.84 108 PRO A N 1
ATOM 876 C CA . PRO A 1 108 ? 26.663 6.373 -28.746 1.00 46.84 108 PRO A CA 1
ATOM 877 C C . PRO A 1 108 ? 28.074 6.131 -28.232 1.00 46.84 108 PRO A C 1
ATOM 879 O O . PRO A 1 108 ? 28.832 7.078 -28.011 1.00 46.84 108 PRO A O 1
ATOM 882 N N . SER A 1 109 ? 28.417 4.865 -28.003 1.00 52.25 109 SER A N 1
ATOM 883 C CA . SER A 1 109 ? 29.796 4.444 -27.815 1.00 52.25 109 SER A CA 1
ATOM 884 C C . SER A 1 109 ? 30.490 4.637 -29.165 1.00 52.25 109 SER A C 1
ATOM 886 O O . SER A 1 109 ? 30.735 3.702 -29.923 1.00 52.25 109 SER A O 1
ATOM 888 N N . SER A 1 110 ? 30.715 5.903 -29.523 1.00 48.72 110 SER A N 1
ATOM 889 C CA . SER A 1 110 ? 31.593 6.328 -30.593 1.00 48.72 110 SER A CA 1
ATOM 890 C C . SER A 1 110 ? 32.985 5.989 -30.109 1.00 48.72 110 SER A C 1
ATOM 892 O O . SER A 1 110 ? 33.645 6.785 -29.451 1.00 48.72 110 SER A O 1
ATOM 894 N N . CYS A 1 111 ? 33.338 4.736 -30.362 1.00 43.56 111 CYS A N 1
ATOM 895 C CA . CYS A 1 111 ? 34.664 4.242 -30.632 1.00 43.56 111 CYS A CA 1
ATOM 896 C C . CYS A 1 111 ? 35.810 5.103 -30.075 1.00 43.56 111 CYS A C 1
ATOM 898 O O . CYS A 1 111 ? 36.137 6.173 -30.590 1.00 43.56 111 CYS A O 1
ATOM 900 N N . PHE A 1 112 ? 36.533 4.550 -29.107 1.00 48.56 112 PHE A N 1
ATOM 901 C CA . PHE A 1 112 ? 37.947 4.859 -28.949 1.00 48.56 112 PHE A CA 1
ATOM 902 C C . PHE A 1 112 ? 38.681 4.395 -30.219 1.00 48.56 112 PHE A C 1
ATOM 904 O O . PHE A 1 112 ? 39.283 3.326 -30.250 1.00 48.56 112 PHE A O 1
ATOM 911 N N . LYS A 1 113 ? 38.567 5.159 -31.309 1.00 50.22 113 LYS A N 1
ATOM 912 C CA . LYS A 1 113 ? 39.518 5.105 -32.411 1.00 50.22 113 LYS A CA 1
ATOM 913 C C . LYS A 1 113 ? 40.559 6.170 -32.129 1.00 50.22 113 LYS A C 1
ATOM 915 O O . LYS A 1 113 ? 40.223 7.342 -32.018 1.00 50.22 113 LYS A O 1
ATOM 920 N N . GLU A 1 114 ? 41.765 5.662 -31.898 1.00 52.00 114 GLU A N 1
ATOM 921 C CA . GLU A 1 114 ? 43.084 6.246 -32.144 1.00 52.00 114 GLU A CA 1
ATOM 922 C C . GLU A 1 114 ? 43.142 7.770 -32.218 1.00 52.00 114 GLU A C 1
ATOM 924 O O . GLU A 1 114 ? 42.510 8.388 -33.068 1.00 52.00 114 GLU A O 1
ATOM 929 N N . SER A 1 115 ? 43.976 8.360 -31.357 1.00 58.84 115 SER A N 1
ATOM 930 C CA . SER A 1 115 ? 44.278 9.789 -31.317 1.00 58.84 115 SER A CA 1
ATOM 931 C C . SER A 1 115 ? 44.559 10.355 -32.714 1.00 58.84 115 SER A C 1
ATOM 933 O O . SER A 1 115 ? 45.696 10.379 -33.191 1.00 58.84 115 SER A O 1
ATOM 935 N N . SER A 1 116 ? 43.528 10.869 -33.373 1.00 57.97 116 SER A N 1
ATOM 936 C CA . SER A 1 116 ? 43.706 11.736 -34.517 1.00 57.97 116 SER A CA 1
ATOM 937 C C . SER A 1 116 ? 44.281 13.029 -33.961 1.00 57.97 116 SER A C 1
ATOM 939 O O . SER A 1 116 ? 43.576 13.793 -33.301 1.00 57.97 116 SER A O 1
ATOM 941 N N . HIS A 1 117 ? 45.575 13.265 -34.182 1.00 65.62 117 HIS A N 1
ATOM 942 C CA . HIS A 1 117 ? 46.166 14.586 -34.008 1.00 65.62 117 HIS A CA 1
ATOM 943 C C . HIS A 1 117 ? 45.442 15.546 -34.956 1.00 65.62 117 HIS A C 1
ATOM 945 O O . HIS A 1 117 ? 45.796 15.682 -36.128 1.00 65.62 117 HIS A O 1
ATOM 951 N N . VAL A 1 118 ? 44.387 16.189 -34.460 1.00 69.44 118 VAL A N 1
ATOM 952 C CA . VAL A 1 118 ? 43.661 17.209 -35.206 1.00 69.44 118 VAL A CA 1
ATOM 953 C C . VAL A 1 118 ? 44.579 18.423 -35.297 1.00 69.44 118 VAL A C 1
ATOM 955 O O . VAL A 1 118 ? 44.852 19.092 -34.300 1.00 69.44 118 VAL A O 1
ATOM 958 N N . LYS A 1 119 ? 45.104 18.69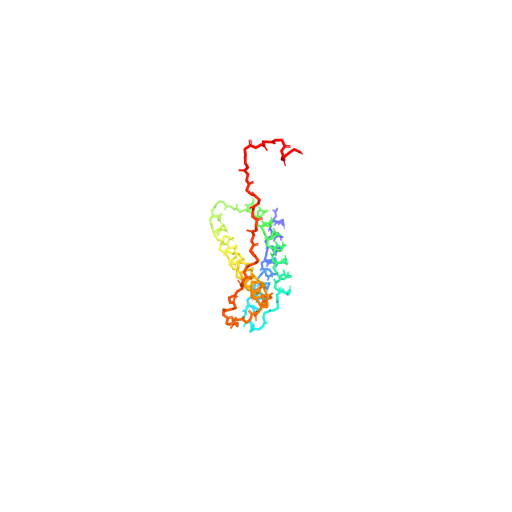4 -36.495 1.00 74.50 119 LYS A N 1
ATOM 959 C CA . LYS A 1 119 ? 45.838 19.933 -36.757 1.00 74.50 119 LYS A CA 1
ATOM 960 C C . LYS A 1 119 ? 44.836 21.080 -36.731 1.00 74.50 119 LYS A C 1
ATOM 962 O O . LYS A 1 119 ? 43.985 21.180 -37.611 1.00 74.50 119 LYS A O 1
ATOM 967 N N . LEU A 1 120 ? 44.933 21.926 -35.711 1.00 77.00 120 LEU A N 1
ATOM 968 C CA . LEU A 1 120 ? 44.115 23.128 -35.620 1.00 77.00 120 LEU A CA 1
ATOM 969 C C . LEU A 1 120 ? 44.525 24.121 -36.721 1.00 77.00 120 LEU A C 1
ATOM 971 O O . LEU A 1 120 ? 45.723 24.273 -36.989 1.00 77.00 120 LEU A O 1
ATOM 975 N N . PRO A 1 121 ? 43.563 24.809 -37.359 1.00 77.56 121 PRO A N 1
ATOM 976 C CA . PRO A 1 121 ? 43.873 25.871 -38.302 1.00 77.56 121 PRO A CA 1
ATOM 977 C C . PRO A 1 121 ? 44.661 26.977 -37.596 1.00 77.56 121 PRO A C 1
ATOM 979 O O . PRO A 1 121 ? 44.370 27.361 -36.462 1.00 77.56 121 PRO A O 1
ATOM 982 N N . LYS A 1 122 ? 45.701 27.474 -38.268 1.00 77.56 122 LYS A N 1
ATOM 983 C CA . LYS A 1 122 ? 46.587 28.490 -37.706 1.00 77.56 122 LYS A CA 1
ATOM 984 C C . LYS A 1 122 ? 45.831 29.814 -37.611 1.00 77.56 122 LYS A C 1
ATOM 986 O O . LYS A 1 122 ? 45.555 30.445 -38.627 1.00 77.56 122 LYS A O 1
ATOM 991 N N . LEU A 1 123 ? 45.508 30.225 -36.388 1.00 76.50 123 LEU A N 1
ATOM 992 C CA . LEU A 1 123 ? 44.890 31.519 -36.122 1.00 76.50 123 LEU A CA 1
ATOM 993 C C . LEU A 1 123 ? 45.931 32.621 -36.353 1.00 76.50 123 LEU A C 1
ATOM 995 O O . LEU A 1 123 ? 46.909 32.733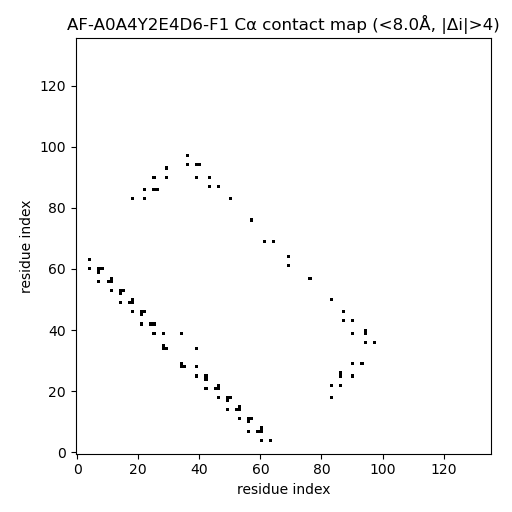 -35.613 1.00 76.50 123 LEU A O 1
ATOM 999 N N . ALA A 1 124 ? 45.741 33.415 -37.405 1.00 74.50 124 ALA A N 1
ATOM 1000 C CA . ALA A 1 124 ? 46.516 34.625 -37.639 1.00 74.50 124 ALA A CA 1
ATOM 1001 C C . ALA A 1 124 ? 45.816 35.789 -36.934 1.00 74.50 124 ALA A C 1
ATOM 1003 O O . ALA A 1 124 ? 44.775 36.263 -37.382 1.00 74.50 124 ALA A O 1
ATOM 1004 N N . ILE A 1 125 ? 46.377 36.234 -35.812 1.00 76.69 125 ILE A N 1
ATOM 1005 C CA . ILE A 1 125 ? 45.926 37.457 -35.147 1.00 76.69 125 ILE A CA 1
ATOM 1006 C C . ILE A 1 125 ? 46.660 38.620 -35.816 1.00 76.69 125 ILE A C 1
ATOM 1008 O O . ILE A 1 125 ? 47.891 38.614 -35.902 1.00 76.69 125 ILE A O 1
ATOM 1012 N N . SER A 1 126 ? 45.909 39.601 -36.317 1.00 71.12 126 SER A N 1
ATOM 1013 C CA . SER A 1 126 ? 46.492 40.825 -36.872 1.00 71.12 126 SER A CA 1
ATOM 1014 C C . SER A 1 126 ? 47.298 41.544 -35.787 1.00 71.12 126 SER A C 1
ATOM 1016 O O . SER A 1 126 ? 46.829 41.691 -34.657 1.00 71.12 126 SER A O 1
ATOM 1018 N N . LYS A 1 127 ? 48.529 41.966 -36.099 1.00 73.50 127 LYS A N 1
ATOM 1019 C CA . LYS A 1 127 ? 49.364 42.686 -35.131 1.00 73.50 127 LYS A CA 1
ATOM 1020 C C . LYS A 1 127 ? 48.731 44.043 -34.836 1.00 73.50 127 LYS A C 1
ATOM 1022 O O . LYS A 1 127 ? 48.517 44.849 -35.737 1.00 73.50 127 LYS A O 1
ATOM 1027 N N . PHE A 1 128 ? 48.448 44.289 -33.563 1.00 75.62 128 PHE A N 1
ATOM 1028 C CA . PHE A 1 128 ? 47.954 45.576 -33.099 1.00 75.62 128 PHE A CA 1
ATOM 1029 C C . PHE A 1 128 ? 49.125 46.550 -32.944 1.00 75.62 128 PHE A C 1
ATOM 1031 O O . PHE A 1 128 ? 50.019 46.328 -32.131 1.00 75.62 128 PHE A O 1
ATOM 1038 N N . TYR A 1 129 ? 49.112 47.630 -33.724 1.00 76.69 129 TYR A N 1
ATOM 1039 C CA . TYR A 1 129 ? 50.148 48.670 -33.706 1.00 76.69 129 TYR A CA 1
ATOM 1040 C C . TYR A 1 129 ? 49.770 49.890 -32.847 1.00 76.69 129 TYR A C 1
ATOM 1042 O O . TYR A 1 129 ? 50.340 50.962 -33.013 1.00 76.69 129 TYR A O 1
ATOM 1050 N N . GLY A 1 130 ? 48.813 49.751 -31.922 1.00 71.31 130 GLY A N 1
ATOM 1051 C CA . GLY A 1 130 ? 48.484 50.812 -30.961 1.00 71.31 130 GLY A CA 1
ATOM 1052 C C . GLY A 1 130 ? 47.436 51.830 -31.421 1.00 71.31 130 GLY A C 1
ATOM 1053 O O . GLY A 1 130 ? 47.120 52.740 -30.662 1.00 71.31 130 GLY A O 1
ATOM 1054 N N . GLN A 1 131 ? 46.860 51.694 -32.619 1.00 76.38 131 GLN A N 1
ATOM 1055 C CA . GLN A 1 131 ? 45.761 52.556 -33.072 1.00 76.38 131 GLN A CA 1
ATOM 1056 C C . GLN A 1 131 ? 44.404 51.975 -32.666 1.00 76.38 131 GLN A C 1
ATOM 1058 O O . GLN A 1 131 ? 43.846 51.111 -33.341 1.00 76.38 131 GLN A O 1
ATOM 1063 N N . SER A 1 132 ? 43.852 52.489 -31.568 1.00 68.75 132 SER A N 1
ATOM 1064 C CA . SER A 1 132 ? 42.528 52.120 -31.043 1.00 68.75 132 SER A CA 1
ATOM 1065 C C . SER A 1 132 ? 41.379 52.402 -32.021 1.00 68.75 132 SER A C 1
ATOM 1067 O O . SER A 1 132 ? 40.300 51.842 -31.879 1.00 68.75 132 SER A O 1
ATOM 1069 N N . SER A 1 133 ? 41.604 53.249 -33.031 1.00 68.56 133 SER A N 1
ATOM 1070 C CA . SER A 1 133 ? 40.619 53.623 -34.053 1.00 68.56 133 SER A CA 1
ATOM 1071 C C . SER A 1 133 ? 40.289 52.512 -35.056 1.00 68.56 133 SER A C 1
ATOM 1073 O O . SER A 1 133 ? 39.369 52.676 -35.844 1.00 68.56 133 SER A O 1
ATOM 1075 N N . LEU A 1 134 ? 41.039 51.406 -35.065 1.00 62.38 134 LEU A N 1
ATOM 1076 C CA . LEU A 1 134 ? 40.815 50.267 -35.969 1.00 62.38 134 LEU A CA 1
ATOM 1077 C C . LEU A 1 134 ? 39.882 49.189 -35.380 1.00 62.38 134 LEU A C 1
ATOM 1079 O O . LEU A 1 134 ? 39.727 48.134 -35.987 1.00 62.38 134 LEU A O 1
ATOM 1083 N N . TRP A 1 135 ? 39.314 49.425 -34.192 1.00 62.94 135 TRP A N 1
ATOM 1084 C CA . TRP A 1 135 ? 38.481 48.468 -33.446 1.00 62.94 135 TRP A CA 1
ATOM 1085 C C . TRP A 1 135 ? 37.133 49.068 -32.986 1.00 62.94 135 TRP A C 1
ATOM 1087 O O . TRP A 1 135 ? 36.533 48.561 -32.037 1.00 62.94 135 TRP A O 1
ATOM 1097 N N . LEU A 1 136 ? 36.667 50.137 -33.647 1.00 55.34 136 LEU A N 1
ATOM 1098 C CA . LEU A 1 136 ? 35.321 50.714 -33.499 1.00 55.34 136 LEU A CA 1
ATOM 1099 C C . LEU A 1 136 ? 34.475 50.439 -34.742 1.00 55.34 136 LEU A C 1
ATOM 1101 O O . LEU A 1 136 ? 35.028 50.578 -35.856 1.00 55.34 136 LEU A O 1
#

Mean predicted aligned error: 12.75 Å

Secondary structure (DSSP, 8-state):
--HHHHHHHHHHHHHHHHHHHHHHHHHHHHTSSS--HHHHHHHHHHHHHHHHHHHHHHHHHHTT--HHHHHHHHHHHHHHHHHHHHHHHHHHHHHHHHHHHHHHHTS-----------------PPPP-S-GGG--

Radius of gyration: 30.66 Å; Cα contacts (8 Å, |Δi|>4): 50; chains: 1; bounding box: 73×64×67 Å

Solvent-accessible surface area (backbone atoms only — not comparable to full-atom values): 8283 Å² total; per-residue (Å²): 146,57,67,65,66,55,49,48,55,53,51,42,53,53,44,53,52,50,48,50,50,46,51,50,50,52,53,55,44,70,70,40,94,78,60,61,56,66,64,51,50,52,49,50,52,53,42,51,56,49,51,51,52,40,51,56,46,50,59,63,46,54,82,74,54,51,78,94,49,38,68,62,52,54,49,55,52,50,57,51,50,52,53,53,51,51,51,51,50,54,51,55,50,52,49,50,55,53,54,53,51,56,62,65,67,68,54,79,83,75,63,96,68,71,90,73,83,75,80,73,81,83,82,82,76,80,84,82,87,80,63,75,80,80,78,115

Sequence (136 aa):
MDDKSGRLKKKRDVTRTSVTKICKAIETELKKTDVNVDALEEMLEQLAVESNELKNIDSQIEEFVSDDKLEKEVKEVAEYTQKIITWKFRATKKIRERKKNVDSLNVPSSCFKESSHVKLPKLAISKFYGQSSLWL

Foldseek 3Di:
DCVPLVVLVVVLVVLLVVLVVLLVVLVVLLPDPDRDLVVLVVSLVVNVVSVVVNVVSLVVNLVVDDPVCNVVSVVVNVVSVVSSVVSSVSSVVVSVVVVVVVVVVPPPPPDPDDDPPPDDPDDDDPDDPPPPVVPD